Protein AF-A0A6G2G252-F1 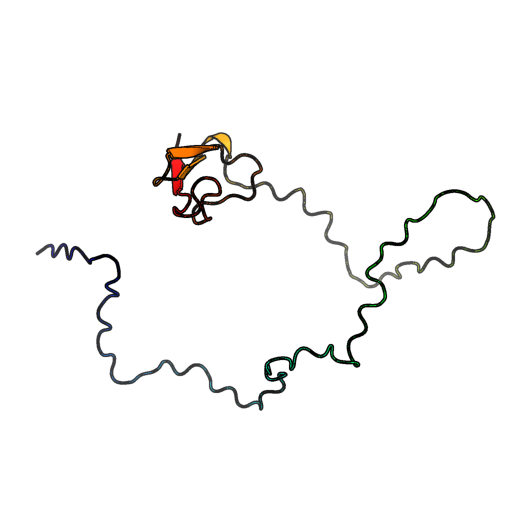(afdb_monomer)

Radius of gyration: 27.95 Å; Cα contacts (8 Å, |Δi|>4): 82; chains: 1; bounding box: 52×48×84 Å

Sequence (133 aa):
DDVDVDRERGEWPEREDVEDREPSWPVQEGEDEGFAAEPSDGSPSEDVSFGGLTPEANGHVGDDAAEEDYITAGDDGFTRAEQQGELQSDVPDDRIEFYCPNCGHARSAGASSMRAGDICPECKQGYIAERQL

Foldseek 3Di:
DDPPPPQDDPDDPDPDCPPPPPVPDPPDPDDPPDDPDDPDPPDPDPVDDPPPPDDDPPDDDDDDDDDDPDPDPDPPPPDDPDPPPPPPPPDPQQFKKKAWPVPGDIDGSPPDPADFQPQDPPPSPTTIDMDTD

pLDDT: mean 70.26, std 15.09, range [36.78, 95.38]

Structure (mmCIF, N/CA/C/O backbone):
data_AF-A0A6G2G252-F1
#
_entry.id   AF-A0A6G2G252-F1
#
loop_
_atom_site.group_PDB
_atom_site.id
_atom_site.type_symbol
_atom_site.label_atom_id
_atom_site.label_alt_id
_atom_site.label_comp_id
_atom_site.label_asym_id
_atom_site.label_entity_id
_atom_site.label_seq_id
_atom_site.pdbx_PDB_ins_code
_atom_site.Cartn_x
_atom_site.Cartn_y
_atom_site.Cartn_z
_atom_site.occupancy
_atom_site.B_iso_or_equiv
_atom_site.auth_seq_id
_atom_site.auth_comp_id
_atom_site.auth_asym_id
_atom_site.auth_atom_id
_atom_sit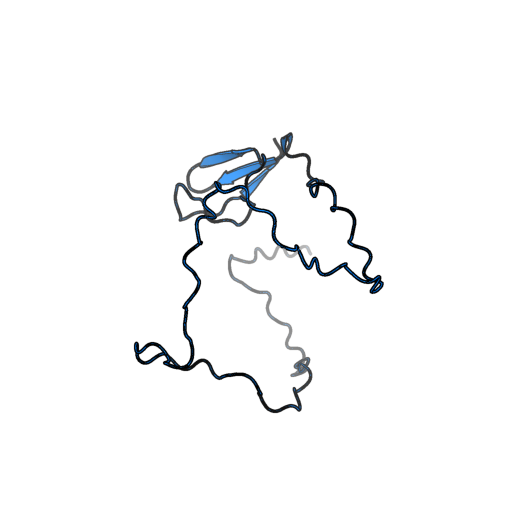e.pdbx_PDB_model_num
ATOM 1 N N . ASP A 1 1 ? 19.399 -8.507 35.196 1.00 37.41 1 ASP A N 1
ATOM 2 C CA . ASP A 1 1 ? 19.218 -7.193 34.574 1.00 37.41 1 ASP A CA 1
ATOM 3 C C . ASP A 1 1 ? 18.579 -7.347 33.222 1.00 37.41 1 ASP A C 1
ATOM 5 O O . ASP A 1 1 ? 19.231 -7.773 32.281 1.00 37.41 1 ASP A O 1
ATOM 9 N N . ASP A 1 2 ? 17.280 -7.091 33.203 1.00 49.53 2 ASP A N 1
ATOM 10 C CA . ASP A 1 2 ? 16.422 -7.051 32.029 1.00 49.53 2 ASP A CA 1
ATOM 11 C C . ASP A 1 2 ? 16.175 -5.558 31.779 1.00 49.53 2 ASP A C 1
ATOM 13 O O . ASP A 1 2 ? 15.489 -4.904 32.566 1.00 49.53 2 ASP A O 1
ATOM 17 N N . VAL A 1 3 ? 16.878 -4.979 30.805 1.00 53.50 3 VAL A N 1
ATOM 18 C CA . VAL A 1 3 ? 16.642 -3.595 30.375 1.00 53.50 3 VAL A CA 1
ATOM 19 C C . VAL A 1 3 ? 15.645 -3.636 29.231 1.00 53.50 3 VAL A C 1
ATOM 21 O O . VAL A 1 3 ? 16.008 -3.708 28.058 1.00 53.50 3 VAL A O 1
ATOM 24 N N . ASP A 1 4 ? 14.374 -3.615 29.612 1.00 55.97 4 ASP A N 1
ATOM 25 C CA . ASP A 1 4 ? 13.265 -3.224 28.753 1.00 55.97 4 ASP A CA 1
ATOM 26 C C . ASP A 1 4 ? 13.489 -1.755 28.347 1.00 55.97 4 ASP A C 1
ATOM 28 O O . ASP A 1 4 ? 13.180 -0.816 29.081 1.00 55.97 4 ASP A O 1
ATOM 32 N N . VAL A 1 5 ? 14.178 -1.551 27.222 1.00 61.38 5 VAL A N 1
ATOM 33 C CA . VAL A 1 5 ? 14.267 -0.238 26.578 1.00 61.38 5 VAL A CA 1
ATOM 34 C C . VAL A 1 5 ? 13.034 -0.128 25.697 1.00 61.38 5 VAL A C 1
ATOM 36 O O . VAL A 1 5 ? 13.040 -0.599 24.555 1.00 61.38 5 VAL A O 1
ATOM 39 N N . ASP A 1 6 ? 11.980 0.457 26.258 1.00 62.41 6 ASP A N 1
ATOM 40 C CA . ASP A 1 6 ? 10.805 0.937 25.533 1.00 62.41 6 ASP A CA 1
ATOM 41 C C . ASP A 1 6 ? 11.290 1.996 24.524 1.00 62.41 6 ASP A C 1
ATOM 43 O O . ASP A 1 6 ? 11.473 3.168 24.848 1.00 62.41 6 ASP A O 1
ATOM 47 N N . ARG A 1 7 ? 11.665 1.541 23.320 1.00 68.06 7 ARG A N 1
ATOM 48 C CA . ARG A 1 7 ? 12.143 2.405 22.234 1.00 68.06 7 ARG A CA 1
ATOM 49 C C . ARG A 1 7 ? 10.936 3.097 21.626 1.00 68.06 7 ARG A C 1
ATOM 51 O O . ARG A 1 7 ? 10.055 2.444 21.060 1.00 68.06 7 ARG A O 1
ATOM 58 N N . GLU A 1 8 ? 10.899 4.415 21.734 1.00 68.69 8 GLU A N 1
ATOM 59 C CA . GLU A 1 8 ? 9.803 5.221 21.218 1.00 68.69 8 GLU A CA 1
ATOM 60 C C . GLU A 1 8 ? 9.723 5.186 19.680 1.00 68.69 8 GLU A C 1
ATOM 62 O O . GLU A 1 8 ? 10.671 4.878 18.950 1.00 68.69 8 GLU A O 1
ATOM 67 N N . ARG A 1 9 ? 8.519 5.435 19.153 1.00 53.22 9 ARG A N 1
ATOM 68 C CA . ARG A 1 9 ? 8.210 5.295 17.725 1.00 53.22 9 ARG A CA 1
ATOM 69 C C . ARG A 1 9 ? 9.029 6.292 16.900 1.00 53.22 9 ARG A C 1
ATOM 71 O O . ARG A 1 9 ? 8.669 7.459 16.803 1.00 53.22 9 ARG A O 1
ATOM 78 N N . GLY A 1 10 ? 10.061 5.787 16.230 1.00 68.75 10 GLY A N 1
ATOM 79 C CA . GLY A 1 10 ? 10.962 6.573 15.382 1.00 68.75 10 GLY A CA 1
ATOM 80 C C . GLY A 1 10 ? 12.410 6.585 15.867 1.00 68.75 10 GLY A C 1
ATOM 81 O O . GLY A 1 10 ? 13.280 7.034 15.121 1.00 68.75 10 GLY A O 1
ATOM 82 N N . GLU A 1 11 ? 12.684 6.045 17.056 1.00 68.19 11 GLU A N 1
ATOM 83 C CA . GLU A 1 11 ? 14.046 5.867 17.546 1.00 68.19 11 GLU A CA 1
ATOM 84 C C . GLU A 1 11 ? 14.673 4.621 16.941 1.00 68.19 11 GLU A C 1
ATOM 86 O O . GLU A 1 11 ? 14.455 3.478 17.349 1.00 68.19 11 GLU A O 1
ATOM 91 N N . TRP A 1 12 ? 15.460 4.873 15.901 1.00 78.50 12 TRP A N 1
ATOM 92 C CA . TRP A 1 12 ? 16.399 3.895 15.392 1.00 78.50 12 TRP A CA 1
ATOM 93 C C . TRP A 1 12 ? 17.449 3.609 16.468 1.00 78.50 12 TRP A C 1
ATOM 95 O O . TRP A 1 12 ? 17.872 4.544 17.150 1.00 78.50 12 TRP A O 1
ATOM 105 N N . PRO A 1 13 ? 17.883 2.345 16.628 1.00 75.75 13 PRO A N 1
ATOM 106 C CA . PRO A 1 13 ? 18.950 2.017 17.560 1.00 75.75 13 PRO A CA 1
ATOM 107 C C . PRO A 1 13 ? 20.163 2.906 17.288 1.00 75.75 13 PRO A C 1
ATOM 109 O O . PRO A 1 13 ? 20.517 3.144 16.128 1.00 75.75 13 PRO A O 1
ATOM 112 N N . GLU A 1 14 ? 20.782 3.396 18.361 1.00 70.56 14 GLU A N 1
ATOM 113 C CA . GLU A 1 14 ? 22.064 4.079 18.268 1.00 70.56 14 GLU A CA 1
ATOM 114 C C . GLU A 1 14 ? 23.019 3.134 17.539 1.00 70.56 14 GLU A C 1
ATOM 116 O O . GLU A 1 14 ? 23.230 1.997 17.968 1.00 70.56 14 GLU A O 1
ATOM 121 N N . ARG A 1 15 ? 23.528 3.558 16.376 1.00 65.31 15 ARG A N 1
ATOM 122 C CA . ARG A 1 15 ? 24.598 2.804 15.731 1.00 65.31 15 ARG A CA 1
ATOM 123 C C . ARG A 1 15 ? 25.773 2.880 16.684 1.00 65.31 15 ARG A C 1
ATOM 125 O O . ARG A 1 15 ? 26.266 3.972 16.940 1.00 65.31 15 ARG A O 1
ATOM 132 N N . GLU A 1 16 ? 26.203 1.736 17.195 1.00 65.62 16 GLU A N 1
ATOM 133 C CA . GLU A 1 16 ? 27.529 1.619 17.780 1.00 65.62 16 GLU A CA 1
ATOM 134 C C . GLU A 1 16 ? 28.514 2.176 16.744 1.00 65.62 16 GLU A C 1
ATOM 136 O O . GLU A 1 16 ? 28.471 1.759 15.580 1.00 65.62 16 GLU A O 1
ATOM 141 N N . ASP A 1 17 ? 29.321 3.169 17.131 1.00 60.88 17 ASP A N 1
ATOM 142 C CA . ASP A 1 17 ? 30.335 3.789 16.279 1.00 60.88 17 ASP A CA 1
ATOM 143 C C . ASP A 1 17 ? 31.384 2.735 15.897 1.00 60.88 17 ASP A C 1
ATOM 145 O O . ASP A 1 17 ? 32.455 2.616 16.495 1.00 60.88 17 ASP A O 1
ATOM 149 N N . VAL A 1 18 ? 31.055 1.915 14.903 1.00 62.06 18 VAL A N 1
ATOM 150 C CA . VAL A 1 18 ? 32.017 1.098 14.182 1.00 62.06 18 VAL A CA 1
ATOM 151 C C . VAL A 1 18 ? 32.929 2.087 13.474 1.00 62.06 18 VAL A C 1
ATOM 153 O O . VAL A 1 18 ? 32.520 2.672 12.477 1.00 62.06 18 VAL A O 1
ATOM 156 N N . GLU A 1 19 ? 34.109 2.341 14.058 1.00 59.97 19 GLU A N 1
ATOM 157 C CA . GLU A 1 19 ? 35.181 3.182 13.503 1.00 59.97 19 GLU A CA 1
ATOM 158 C C . GLU A 1 19 ? 35.132 3.167 11.980 1.00 59.97 19 GLU A C 1
ATOM 160 O O . GLU A 1 19 ? 35.503 2.144 11.407 1.00 59.97 19 GLU A O 1
ATOM 165 N N . ASP A 1 20 ? 34.617 4.256 11.391 1.00 58.53 20 ASP A N 1
ATOM 166 C CA . ASP A 1 20 ? 34.551 4.609 9.966 1.00 58.53 20 ASP A CA 1
ATOM 167 C C . ASP A 1 20 ? 34.904 3.458 9.013 1.00 58.53 20 ASP A C 1
ATOM 169 O O . ASP A 1 20 ? 35.849 3.489 8.227 1.00 58.53 20 ASP A O 1
ATOM 173 N N . ARG A 1 21 ? 34.176 2.354 9.138 1.00 60.78 21 ARG A N 1
ATOM 174 C CA . ARG A 1 21 ? 34.243 1.258 8.193 1.00 60.78 21 ARG A CA 1
ATOM 175 C C . ARG A 1 21 ? 32.910 1.306 7.521 1.00 60.78 21 ARG A C 1
ATOM 177 O O . ARG A 1 21 ? 32.069 0.441 7.744 1.00 60.78 21 ARG A O 1
ATOM 184 N N . GLU A 1 22 ? 32.729 2.355 6.723 1.00 66.00 22 GLU A N 1
ATOM 185 C CA . GLU A 1 22 ? 31.787 2.302 5.625 1.00 66.00 22 GLU A CA 1
ATOM 186 C C . GLU A 1 22 ? 32.013 0.926 4.982 1.00 66.00 22 GLU A C 1
ATOM 188 O O . GLU A 1 22 ? 33.130 0.658 4.516 1.00 66.00 22 GLU A O 1
ATOM 193 N N . PRO A 1 23 ? 31.055 -0.021 5.019 1.00 62.12 23 PRO A N 1
ATOM 194 C CA . PRO A 1 23 ? 31.105 -1.112 4.071 1.00 62.12 23 PRO A CA 1
ATOM 195 C C . PRO A 1 23 ? 30.886 -0.417 2.734 1.00 62.12 23 PRO A C 1
ATOM 197 O O . PRO A 1 23 ? 29.750 -0.196 2.317 1.00 62.12 23 PRO A O 1
ATOM 200 N N . SER A 1 24 ? 31.984 0.076 2.157 1.00 72.69 24 SER A N 1
ATOM 201 C CA . SER A 1 24 ? 31.962 0.891 0.966 1.00 72.69 24 SER A CA 1
ATOM 202 C C . SER A 1 24 ? 31.408 -0.017 -0.104 1.00 72.69 24 SER A C 1
ATOM 204 O O . SER A 1 24 ? 32.030 -1.004 -0.510 1.00 72.69 24 SER A O 1
ATOM 206 N N . TRP A 1 25 ? 30.160 0.264 -0.476 1.00 82.00 25 TRP A N 1
ATOM 207 C CA . TRP A 1 25 ? 29.565 -0.332 -1.650 1.00 82.00 25 TRP A CA 1
ATOM 208 C C . TRP A 1 25 ? 30.614 -0.271 -2.758 1.00 82.00 25 TRP A C 1
ATOM 210 O O . TRP A 1 25 ? 31.283 0.761 -2.887 1.00 82.00 25 TRP A O 1
ATOM 220 N N . PRO A 1 26 ? 30.823 -1.375 -3.491 1.00 83.19 26 PRO A N 1
ATOM 221 C CA . PRO A 1 26 ? 31.862 -1.428 -4.499 1.00 83.19 26 PRO A CA 1
ATOM 222 C C . PRO A 1 26 ? 31.716 -0.217 -5.413 1.00 83.19 26 PRO A C 1
ATOM 224 O O . PRO A 1 26 ? 30.637 0.040 -5.958 1.00 83.19 26 PRO A O 1
ATOM 227 N N . VAL A 1 27 ? 32.803 0.547 -5.507 1.00 80.06 27 VAL A N 1
ATOM 228 C CA . VAL A 1 27 ? 32.865 1.738 -6.345 1.00 80.06 27 VAL A CA 1
ATOM 229 C C . VAL A 1 27 ? 32.556 1.291 -7.766 1.00 80.06 27 VAL A C 1
ATOM 231 O O . VAL A 1 27 ? 33.226 0.405 -8.294 1.00 80.06 27 VAL A O 1
ATOM 234 N N . GLN A 1 28 ? 31.517 1.867 -8.365 1.00 82.94 28 GLN A N 1
ATOM 235 C CA . GLN A 1 28 ? 31.236 1.643 -9.775 1.00 82.94 28 GLN A CA 1
ATOM 236 C C . GLN A 1 28 ? 32.350 2.330 -10.571 1.00 82.94 28 GLN A C 1
ATOM 238 O O . GLN A 1 28 ? 32.510 3.544 -10.504 1.00 82.94 28 GLN A O 1
ATOM 243 N N . GLU A 1 29 ? 33.171 1.533 -11.249 1.00 81.81 29 GLU A N 1
ATOM 244 C CA . GLU A 1 29 ? 34.296 2.001 -12.070 1.00 81.81 29 GLU A CA 1
ATOM 245 C C . GLU A 1 29 ? 33.868 2.472 -13.471 1.00 81.81 29 GLU A C 1
ATOM 247 O O . GLU A 1 29 ? 34.676 3.046 -14.197 1.00 81.81 29 GLU A O 1
ATOM 252 N N . GLY A 1 30 ? 32.604 2.237 -13.839 1.00 84.75 30 GLY A N 1
ATOM 253 C CA . GLY A 1 30 ? 32.006 2.692 -15.091 1.00 84.75 30 GLY A CA 1
ATOM 254 C C . GLY A 1 30 ? 31.490 4.127 -15.013 1.00 84.75 30 GLY A C 1
ATOM 255 O O . GLY A 1 30 ? 31.042 4.590 -13.964 1.00 84.75 30 GLY A O 1
ATOM 256 N N . GLU A 1 31 ? 31.535 4.821 -16.147 1.00 80.44 31 GLU A N 1
ATOM 257 C CA . GLU A 1 31 ? 30.825 6.085 -16.337 1.00 80.44 31 GLU A CA 1
ATOM 258 C C . GLU A 1 31 ? 29.307 5.824 -16.337 1.00 80.44 31 GLU A C 1
ATOM 260 O O . GLU A 1 31 ? 28.851 4.763 -16.764 1.00 80.44 31 GLU A O 1
ATOM 265 N N . ASP A 1 32 ? 28.517 6.767 -15.817 1.00 80.69 32 ASP A N 1
ATOM 266 C CA . ASP A 1 32 ? 27.054 6.686 -15.847 1.00 80.69 32 ASP A CA 1
ATOM 267 C C . ASP A 1 32 ? 26.572 6.821 -17.299 1.00 80.69 32 ASP A C 1
ATOM 269 O O . ASP A 1 32 ? 26.438 7.921 -17.830 1.00 80.69 32 ASP A O 1
ATOM 273 N N . GLU A 1 33 ? 26.359 5.681 -17.959 1.00 83.56 33 GLU A N 1
ATOM 274 C CA . GLU A 1 33 ? 25.764 5.599 -19.301 1.00 83.56 33 GLU A CA 1
ATOM 275 C C . GLU A 1 33 ? 24.239 5.841 -19.278 1.00 83.56 33 GLU A C 1
ATOM 277 O O . GLU A 1 33 ? 23.568 5.739 -20.309 1.00 83.56 33 GLU A O 1
ATOM 282 N N . GLY A 1 34 ? 23.667 6.128 -18.104 1.00 81.69 34 GLY A N 1
ATOM 283 C CA . GLY A 1 34 ? 22.259 6.439 -17.924 1.00 81.69 34 GLY A CA 1
ATOM 284 C C . GLY A 1 34 ? 21.880 7.833 -18.427 1.00 81.69 34 GLY A C 1
ATOM 285 O O . GLY A 1 34 ? 22.673 8.772 -18.459 1.00 81.69 34 GLY A O 1
ATOM 286 N N . PHE A 1 35 ? 20.613 7.988 -18.811 1.00 76.81 35 PHE A N 1
ATOM 287 C CA . PHE A 1 35 ?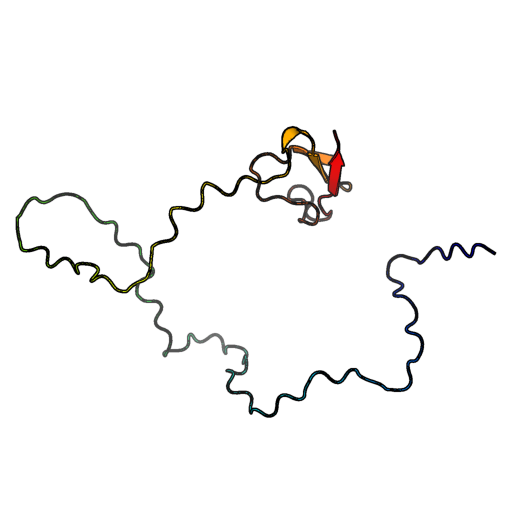 20.058 9.296 -19.149 1.00 76.81 35 PHE A CA 1
ATOM 288 C C . PHE A 1 35 ? 19.745 10.056 -17.854 1.00 76.81 35 PHE A C 1
ATOM 290 O O . PHE A 1 35 ? 18.893 9.626 -17.072 1.00 76.81 35 PHE A O 1
ATOM 297 N N . ALA A 1 36 ? 20.419 11.184 -17.619 1.00 81.50 36 ALA A N 1
ATOM 298 C CA . ALA A 1 36 ? 20.113 12.043 -16.482 1.00 81.50 36 ALA A CA 1
ATOM 299 C C . ALA A 1 36 ? 18.658 12.533 -16.581 1.00 81.50 36 ALA A C 1
ATOM 301 O O . ALA A 1 36 ? 18.232 13.059 -17.607 1.00 81.50 36 ALA A O 1
ATOM 302 N N . ALA A 1 37 ? 17.876 12.349 -15.516 1.00 78.62 37 ALA A N 1
ATOM 303 C CA . ALA A 1 37 ? 16.490 12.800 -15.483 1.00 78.62 37 ALA A CA 1
ATOM 304 C C . ALA A 1 37 ? 16.439 14.333 -15.380 1.00 78.62 37 ALA A C 1
ATOM 306 O O . ALA A 1 37 ? 16.474 14.905 -14.289 1.00 78.62 37 ALA A O 1
ATOM 307 N N . GLU A 1 38 ? 16.371 15.005 -16.522 1.00 79.69 38 GLU A N 1
ATOM 308 C CA . GLU A 1 38 ? 16.164 16.447 -16.596 1.00 79.69 38 GLU A CA 1
ATOM 309 C C . GLU A 1 38 ? 14.663 16.772 -16.474 1.00 79.69 38 GLU A C 1
ATOM 311 O O . GLU A 1 38 ? 13.818 16.038 -17.002 1.00 79.69 38 GLU A O 1
ATOM 316 N N . PRO A 1 39 ? 14.281 17.855 -15.770 1.00 75.44 39 PRO A N 1
ATOM 317 C CA . PRO A 1 39 ? 12.895 18.298 -15.751 1.00 75.44 39 PRO A CA 1
ATOM 318 C C . PRO A 1 39 ? 12.472 18.671 -17.175 1.00 75.44 39 PRO A C 1
ATOM 320 O O . PRO A 1 39 ? 13.080 19.528 -17.811 1.00 75.44 39 PRO A O 1
ATOM 323 N N . SER A 1 40 ? 11.420 18.026 -17.678 1.00 70.69 40 SER A N 1
ATOM 324 C CA . SER A 1 40 ? 10.849 18.363 -18.982 1.00 70.69 40 SER A CA 1
ATOM 325 C C . SER A 1 40 ? 10.363 19.818 -18.980 1.00 70.69 40 SER A C 1
ATOM 327 O O . SER A 1 40 ? 9.616 20.219 -18.088 1.00 70.69 40 SER A O 1
ATOM 329 N N . ASP A 1 41 ? 10.725 20.586 -20.011 1.00 75.94 41 ASP A N 1
ATOM 330 C CA . ASP A 1 41 ? 10.282 21.977 -20.240 1.00 75.94 41 ASP A CA 1
ATOM 331 C C . ASP A 1 41 ? 8.780 22.074 -20.609 1.00 75.94 41 ASP A C 1
ATOM 333 O O . ASP A 1 41 ? 8.287 23.091 -21.087 1.00 75.94 41 ASP A O 1
ATOM 337 N N . GLY A 1 42 ? 8.017 20.989 -20.428 1.00 68.69 42 GLY A N 1
ATOM 338 C CA . GLY A 1 42 ? 6.595 20.902 -20.768 1.00 68.69 42 GLY A CA 1
ATOM 339 C C . GLY A 1 42 ? 6.317 20.729 -22.263 1.00 68.69 42 GLY A C 1
ATOM 340 O O . GLY A 1 42 ? 5.159 20.588 -22.654 1.00 68.69 42 GLY A O 1
ATOM 341 N N . SER A 1 43 ? 7.363 20.698 -23.089 1.00 70.25 43 SER A N 1
ATOM 342 C CA . SER A 1 43 ? 7.283 20.378 -24.512 1.00 70.25 43 SER A CA 1
ATOM 343 C C . SER A 1 43 ? 7.482 18.868 -24.703 1.00 70.25 43 SER A C 1
ATOM 345 O O . SER A 1 43 ? 8.450 18.323 -24.164 1.00 70.25 43 SER A O 1
ATOM 347 N N . PRO A 1 44 ? 6.586 18.164 -25.420 1.00 69.19 44 PRO A N 1
ATOM 348 C CA . PRO A 1 44 ? 6.789 16.752 -25.725 1.00 69.19 44 PRO A CA 1
ATOM 349 C C . PRO A 1 44 ? 8.061 16.601 -26.562 1.00 69.19 44 PRO A C 1
ATOM 351 O O . PRO A 1 44 ? 8.256 17.339 -27.522 1.00 69.19 44 PRO A O 1
ATOM 354 N N . SER A 1 45 ? 8.929 15.659 -26.207 1.00 66.00 45 SER A N 1
ATOM 355 C CA . SER A 1 45 ? 10.117 15.356 -26.999 1.00 66.00 45 SER A CA 1
ATOM 356 C C . SER A 1 45 ? 9.691 14.839 -28.378 1.00 66.00 45 SER A C 1
ATOM 358 O O . SER A 1 45 ? 9.037 13.805 -28.481 1.00 66.00 45 SER A O 1
ATOM 360 N N . GLU A 1 46 ? 10.077 15.537 -29.450 1.00 68.00 46 GLU A N 1
ATOM 361 C CA . GLU A 1 46 ? 9.772 15.147 -30.841 1.00 68.00 46 GLU A CA 1
ATOM 362 C C . GLU A 1 46 ? 10.366 13.786 -31.264 1.00 68.00 46 GLU A C 1
ATOM 364 O O . GLU A 1 46 ? 10.003 13.260 -32.314 1.00 68.00 46 GLU A O 1
ATOM 369 N N . ASP A 1 47 ? 11.240 13.201 -30.440 1.00 66.62 47 ASP A N 1
ATOM 370 C CA . ASP A 1 47 ? 11.846 11.879 -30.643 1.00 66.62 47 ASP A CA 1
ATOM 371 C C . ASP A 1 47 ? 10.949 10.716 -30.167 1.00 66.62 47 ASP A C 1
ATOM 373 O O . ASP A 1 47 ? 11.070 9.590 -30.646 1.00 66.62 47 ASP A O 1
ATOM 377 N N . VAL A 1 48 ? 9.986 10.976 -29.271 1.00 68.88 48 VAL A N 1
ATOM 378 C CA . VAL A 1 48 ? 9.070 9.946 -28.752 1.00 68.88 48 VAL A CA 1
ATOM 379 C C . VAL A 1 48 ? 7.679 10.097 -29.364 1.00 68.88 48 VAL A C 1
ATOM 381 O O . VAL A 1 48 ? 6.841 10.887 -28.931 1.00 68.88 48 VAL A O 1
ATOM 384 N N . SER A 1 49 ? 7.404 9.307 -30.401 1.00 71.88 49 SER A N 1
ATOM 385 C CA . SER A 1 49 ? 6.082 9.265 -31.027 1.00 71.88 49 SER A CA 1
ATOM 386 C C . SER A 1 49 ? 5.220 8.170 -30.391 1.00 71.88 49 SER A C 1
ATOM 388 O O . SER A 1 49 ? 5.434 6.984 -30.623 1.00 71.88 49 SER A O 1
ATOM 390 N N . PHE A 1 50 ? 4.204 8.556 -29.615 1.00 68.75 50 PHE A N 1
ATOM 391 C CA . PHE A 1 50 ? 3.211 7.636 -29.030 1.00 68.75 50 PHE A CA 1
ATOM 392 C C . PHE A 1 50 ? 2.111 7.230 -30.036 1.00 68.75 50 PHE A C 1
ATOM 394 O O . PHE A 1 50 ? 0.934 7.108 -29.689 1.00 68.75 50 PHE A O 1
ATOM 401 N N . GLY A 1 51 ? 2.469 7.057 -31.310 1.00 69.25 51 GLY A N 1
ATOM 402 C CA . GLY A 1 51 ? 1.561 6.544 -32.334 1.00 69.25 51 GLY A CA 1
ATOM 403 C C . GLY A 1 51 ? 1.390 5.031 -32.187 1.00 69.25 51 GLY A C 1
ATOM 404 O O . GLY A 1 51 ? 2.377 4.306 -32.208 1.00 69.25 51 GLY A O 1
ATOM 405 N N . GLY A 1 52 ? 0.150 4.553 -32.036 1.00 62.44 52 GLY A N 1
ATOM 406 C CA . GLY A 1 52 ? -0.166 3.115 -31.956 1.00 62.44 52 GLY A CA 1
ATOM 407 C C . GLY A 1 52 ? -0.846 2.647 -30.663 1.00 62.44 52 GLY A C 1
ATOM 408 O O . GLY A 1 52 ? -1.136 1.465 -30.529 1.00 62.44 52 GLY A O 1
ATOM 409 N N . LEU A 1 53 ? -1.152 3.548 -29.721 1.00 64.75 53 LEU A N 1
ATOM 410 C CA . LEU A 1 53 ? -1.887 3.201 -28.489 1.00 64.75 53 LEU A CA 1
ATOM 411 C C . LEU A 1 53 ? -3.415 3.178 -28.656 1.00 64.75 53 LEU A C 1
ATOM 413 O O . LEU A 1 53 ? -4.148 2.976 -27.689 1.00 64.75 53 LEU A O 1
ATOM 417 N N . THR A 1 54 ? -3.916 3.393 -29.871 1.00 68.50 54 THR A N 1
ATOM 418 C CA . THR A 1 54 ? -5.323 3.167 -30.198 1.00 68.50 54 THR A CA 1
ATOM 419 C C . THR A 1 54 ? -5.514 1.683 -30.503 1.00 68.50 54 THR A C 1
ATOM 421 O O . THR A 1 54 ? -4.984 1.234 -31.519 1.00 68.50 54 THR A O 1
ATOM 424 N N . PRO A 1 55 ? -6.246 0.910 -29.679 1.00 62.41 55 PRO A N 1
ATOM 425 C CA . PRO A 1 55 ? -6.571 -0.463 -30.036 1.00 62.41 55 PRO A CA 1
ATOM 426 C C . PRO A 1 55 ? -7.371 -0.459 -31.345 1.00 62.41 55 PRO A C 1
ATOM 428 O O . PRO A 1 55 ? -8.462 0.114 -31.402 1.00 62.41 55 PRO A O 1
ATOM 431 N N . GLU A 1 56 ? -6.835 -1.078 -32.400 1.00 62.28 56 GLU A N 1
ATOM 432 C CA . GLU A 1 56 ? -7.646 -1.454 -33.555 1.00 62.28 56 GLU A CA 1
ATOM 433 C C . GLU A 1 56 ? -8.679 -2.467 -33.061 1.00 62.28 56 GLU A C 1
ATOM 435 O O . GLU A 1 56 ? -8.355 -3.557 -32.589 1.00 62.28 56 GLU A O 1
ATOM 440 N N . ALA A 1 57 ? -9.953 -2.085 -33.104 1.00 57.44 57 ALA A N 1
ATOM 441 C CA . ALA A 1 57 ? -11.024 -3.049 -32.968 1.00 57.44 57 ALA A CA 1
ATOM 442 C C . ALA A 1 57 ? -10.948 -3.953 -34.203 1.00 57.44 57 ALA A C 1
ATOM 444 O O . ALA A 1 57 ? -11.409 -3.553 -35.271 1.00 57.44 57 ALA A O 1
ATOM 445 N N . ASN A 1 58 ? -10.348 -5.142 -34.072 1.00 50.69 58 ASN A N 1
ATOM 446 C CA . ASN A 1 58 ? -10.402 -6.187 -35.093 1.00 50.69 58 ASN A CA 1
ATOM 447 C C . ASN A 1 58 ? -11.872 -6.540 -35.351 1.00 50.69 58 ASN A C 1
ATOM 449 O O . ASN A 1 58 ? -12.466 -7.399 -34.694 1.00 50.69 58 ASN A O 1
ATOM 453 N N . GLY A 1 59 ? -12.471 -5.822 -36.297 1.00 45.03 59 GLY A N 1
ATOM 454 C CA . GLY A 1 59 ? -13.795 -6.081 -36.817 1.00 45.03 59 GLY A CA 1
ATOM 455 C C . GLY A 1 59 ? -13.776 -7.425 -37.521 1.00 45.03 59 GLY A C 1
ATOM 456 O O . GLY A 1 59 ? -13.235 -7.565 -38.611 1.00 45.03 59 GLY A O 1
ATOM 457 N N . HIS A 1 60 ? -14.373 -8.424 -36.887 1.00 50.16 60 HIS A N 1
ATOM 458 C CA . HIS A 1 60 ? -14.760 -9.642 -37.571 1.00 50.16 60 HIS A CA 1
ATOM 459 C C . HIS A 1 60 ? -15.843 -9.310 -38.610 1.00 50.16 60 HIS A C 1
ATOM 461 O O . HIS A 1 60 ? -16.906 -8.823 -38.227 1.00 50.16 60 HIS A O 1
ATOM 467 N N . VAL A 1 61 ? -15.547 -9.554 -39.895 1.00 45.84 61 VAL A N 1
ATOM 468 C CA . VAL A 1 61 ? -16.406 -10.149 -40.948 1.00 45.84 61 VAL A CA 1
ATOM 469 C C . VAL A 1 61 ? -15.661 -10.062 -42.291 1.00 45.84 61 VAL A C 1
ATOM 471 O O . VAL A 1 61 ? -15.327 -8.968 -42.737 1.00 45.84 61 VAL A O 1
ATOM 474 N N . GLY A 1 62 ? -15.463 -11.205 -42.957 1.00 36.78 62 GLY A N 1
ATOM 475 C CA . GLY A 1 62 ? -15.045 -11.259 -44.362 1.00 36.78 62 GLY A CA 1
ATOM 476 C C . GLY A 1 62 ? -14.251 -12.512 -44.722 1.00 36.78 62 GLY A C 1
ATOM 477 O O . GLY A 1 62 ? -13.035 -12.507 -44.627 1.00 36.78 62 GLY A O 1
ATOM 478 N N . ASP A 1 63 ? -14.958 -13.567 -45.119 1.00 50.12 63 ASP A N 1
ATOM 479 C CA . ASP A 1 63 ? -14.438 -14.756 -45.804 1.00 50.12 63 ASP A CA 1
ATOM 480 C C . ASP A 1 63 ? -13.784 -14.340 -47.138 1.00 50.12 63 ASP A C 1
ATOM 482 O O . ASP A 1 63 ? -14.492 -13.882 -48.031 1.00 50.12 63 ASP A O 1
ATOM 486 N N . ASP A 1 64 ? -12.455 -14.437 -47.253 1.00 38.66 64 ASP A N 1
ATOM 487 C CA . ASP A 1 64 ? -11.750 -14.630 -48.530 1.00 38.66 64 ASP A CA 1
ATOM 488 C C . ASP A 1 64 ? -10.350 -15.209 -48.260 1.00 38.66 64 ASP A C 1
ATOM 490 O O . ASP A 1 64 ? -9.576 -14.701 -47.447 1.00 38.66 64 ASP A O 1
ATOM 494 N N . ALA A 1 65 ? -10.063 -16.337 -48.901 1.00 53.00 65 ALA A N 1
ATOM 495 C CA . ALA A 1 65 ? -8.838 -17.099 -48.746 1.00 53.00 65 ALA A CA 1
ATOM 496 C C . ALA A 1 65 ? -7.657 -16.404 -49.442 1.00 53.00 65 ALA A C 1
ATOM 498 O O . ALA A 1 65 ? -7.601 -16.370 -50.670 1.00 53.00 65 ALA A O 1
ATOM 499 N N . ALA A 1 66 ? -6.669 -15.949 -48.671 1.00 46.41 66 ALA A N 1
ATOM 500 C CA . ALA A 1 66 ? -5.348 -15.603 -49.189 1.00 46.41 66 ALA A CA 1
ATOM 501 C C . ALA A 1 66 ? -4.269 -15.888 -48.130 1.00 46.41 66 ALA A C 1
ATOM 503 O O . ALA A 1 66 ? -4.148 -15.179 -47.138 1.00 46.41 66 ALA A O 1
ATOM 504 N N . GLU A 1 67 ? -3.539 -16.981 -48.368 1.00 50.41 67 GLU A N 1
ATOM 505 C CA . GLU A 1 67 ? -2.161 -17.263 -47.936 1.00 50.41 67 GLU A CA 1
ATOM 506 C C . GLU A 1 67 ? -1.710 -16.741 -46.556 1.00 50.41 67 GLU A C 1
ATOM 508 O O . GLU A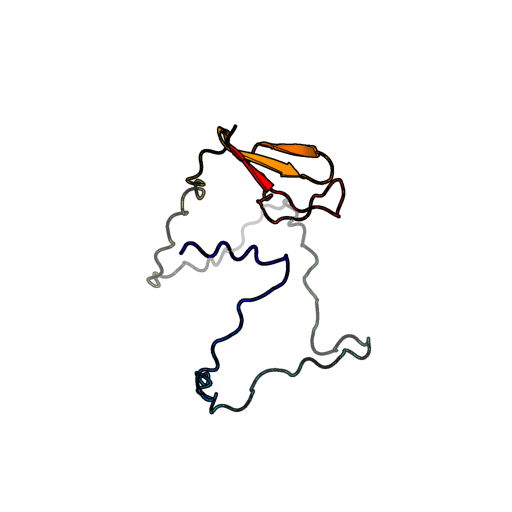 1 67 ? -0.993 -15.753 -46.426 1.00 50.41 67 GLU A O 1
ATOM 513 N N . GLU A 1 68 ? -2.058 -17.489 -45.507 1.00 48.25 68 GLU A N 1
ATOM 514 C CA . GLU A 1 68 ? -1.395 -17.394 -44.205 1.00 48.25 68 GLU A CA 1
ATOM 515 C C . GLU A 1 68 ? 0.059 -17.890 -44.331 1.00 48.25 68 GLU A C 1
ATOM 517 O O . GLU A 1 68 ? 0.318 -19.093 -44.298 1.00 48.25 68 GLU A O 1
ATOM 522 N N . ASP A 1 69 ? 1.023 -16.974 -44.460 1.00 46.75 69 ASP A N 1
ATOM 523 C CA . ASP A 1 69 ? 2.422 -17.261 -44.126 1.00 46.75 69 ASP A CA 1
ATOM 524 C C . ASP A 1 69 ? 2.551 -17.228 -42.598 1.00 46.75 69 ASP A C 1
ATOM 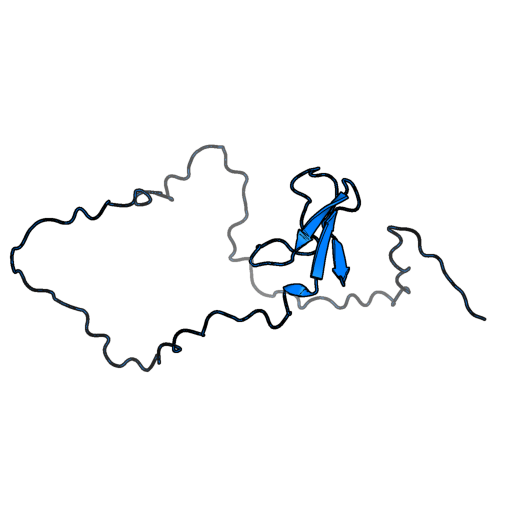526 O O . ASP A 1 69 ? 2.850 -16.210 -41.971 1.00 46.75 69 ASP A O 1
ATOM 530 N N . TYR A 1 70 ? 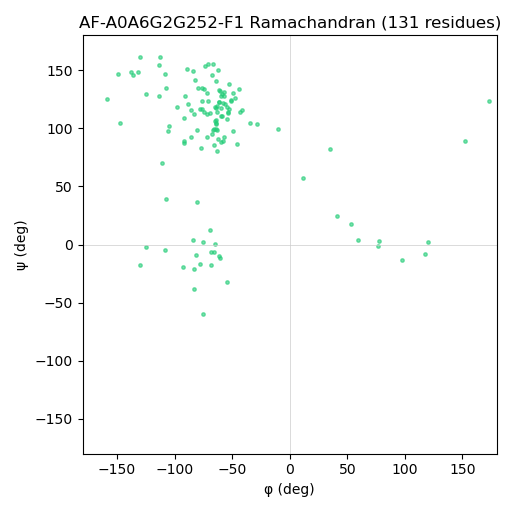2.209 -18.349 -41.967 1.00 51.56 70 TYR A N 1
ATOM 531 C CA . TYR A 1 70 ? 2.458 -18.548 -40.550 1.00 51.56 70 TYR A CA 1
ATOM 532 C C . TYR A 1 70 ? 3.966 -18.716 -40.353 1.00 51.56 70 TYR A C 1
ATOM 534 O O . TYR A 1 70 ? 4.584 -19.633 -40.899 1.00 51.56 70 TYR A O 1
ATOM 542 N N . ILE A 1 71 ? 4.569 -17.877 -39.506 1.00 58.75 71 ILE A N 1
ATOM 543 C CA . ILE A 1 71 ? 5.885 -18.185 -38.947 1.00 58.75 71 ILE A CA 1
ATOM 544 C C . ILE A 1 71 ? 5.694 -19.452 -38.112 1.00 58.75 71 ILE A C 1
ATOM 546 O O . ILE A 1 71 ? 5.208 -19.413 -36.982 1.00 58.75 71 ILE A O 1
ATOM 550 N N . THR A 1 72 ? 6.030 -20.604 -38.691 1.00 54.50 72 THR A N 1
ATOM 551 C CA . THR A 1 72 ? 6.243 -21.821 -37.912 1.00 54.50 72 THR A CA 1
ATOM 552 C C . THR A 1 72 ? 7.311 -21.480 -36.894 1.00 54.50 72 THR A C 1
ATOM 554 O O . THR A 1 72 ? 8.411 -21.087 -37.281 1.00 54.50 72 THR A O 1
ATOM 557 N N . ALA A 1 73 ? 6.978 -21.612 -35.609 1.00 58.97 73 ALA A N 1
ATOM 558 C CA . ALA A 1 73 ? 7.967 -21.670 -34.549 1.00 58.97 73 ALA A CA 1
ATOM 559 C C . ALA A 1 73 ? 8.900 -22.836 -34.890 1.00 58.97 73 ALA A C 1
ATOM 561 O O . ALA A 1 73 ? 8.588 -24.003 -34.650 1.00 58.97 73 ALA A O 1
ATOM 562 N N . GLY A 1 74 ? 9.985 -22.519 -35.593 1.00 48.88 74 GLY A N 1
ATOM 563 C CA . GLY A 1 74 ? 11.095 -23.425 -35.760 1.00 48.88 74 GLY A CA 1
ATOM 564 C C . GLY A 1 74 ? 11.581 -23.746 -34.363 1.00 48.88 74 GLY A C 1
ATOM 565 O O . GLY A 1 74 ? 11.739 -22.834 -33.566 1.00 48.88 74 GLY A O 1
ATOM 566 N N . ASP A 1 75 ? 11.731 -25.037 -34.098 1.00 58.06 75 ASP A N 1
ATOM 567 C CA . ASP A 1 75 ? 12.253 -25.639 -32.877 1.00 58.06 75 ASP A CA 1
ATOM 568 C C . ASP A 1 75 ? 13.530 -24.916 -32.416 1.00 58.06 75 ASP A C 1
ATOM 570 O O . ASP A 1 75 ? 14.648 -25.264 -32.792 1.00 58.06 75 ASP A O 1
ATOM 574 N N . ASP A 1 76 ? 13.360 -23.846 -31.648 1.00 55.41 76 ASP A N 1
ATOM 575 C CA . ASP A 1 76 ? 14.424 -23.019 -31.106 1.00 55.41 76 ASP A CA 1
ATOM 576 C C . ASP A 1 76 ? 14.550 -23.262 -29.607 1.00 55.41 76 ASP A C 1
ATOM 578 O O . ASP A 1 76 ? 14.785 -22.342 -28.850 1.00 55.41 76 ASP A O 1
ATOM 582 N N . GLY A 1 77 ? 14.418 -24.510 -29.144 1.00 58.25 77 GLY A N 1
ATOM 583 C CA . GLY A 1 77 ? 14.868 -24.931 -27.808 1.00 58.25 77 GLY A CA 1
ATOM 584 C C . GLY A 1 77 ? 14.253 -24.206 -26.599 1.00 58.25 77 GLY A C 1
ATOM 585 O O . GLY A 1 77 ? 14.631 -24.503 -25.464 1.00 58.25 77 GLY A O 1
ATOM 586 N N . PHE A 1 78 ? 13.303 -23.293 -26.793 1.00 51.97 78 PHE A N 1
ATOM 587 C CA . PHE A 1 78 ? 12.556 -22.659 -25.721 1.00 51.97 78 PHE A CA 1
ATOM 588 C C . PHE A 1 78 ? 11.301 -23.485 -25.472 1.00 51.97 78 PHE A C 1
ATOM 590 O O . PHE A 1 78 ? 10.238 -23.259 -26.050 1.00 51.97 78 PHE A O 1
ATOM 597 N N . THR A 1 79 ? 11.414 -24.470 -24.582 1.00 67.06 79 THR A N 1
ATOM 598 C CA . THR A 1 79 ? 10.233 -25.133 -24.031 1.00 67.06 79 THR A CA 1
ATOM 599 C C . THR A 1 79 ? 9.385 -24.066 -23.349 1.00 67.06 79 THR A C 1
ATOM 601 O O . THR A 1 79 ? 9.782 -23.515 -22.319 1.00 67.06 79 THR A O 1
ATOM 604 N N . ARG A 1 80 ? 8.220 -23.748 -23.924 1.00 63.91 80 ARG A N 1
ATOM 605 C CA . ARG A 1 80 ? 7.214 -22.912 -23.265 1.00 63.91 80 ARG A CA 1
ATOM 606 C C . ARG A 1 80 ? 6.950 -23.542 -21.903 1.00 63.91 80 ARG A C 1
ATOM 608 O O . ARG A 1 80 ? 6.495 -24.681 -21.851 1.00 63.91 80 ARG A O 1
ATOM 615 N N . ALA A 1 81 ? 7.265 -22.823 -20.825 1.00 66.75 81 ALA A N 1
ATOM 616 C CA . ALA A 1 81 ? 6.875 -23.245 -19.490 1.00 66.75 81 ALA A CA 1
ATOM 617 C C . ALA A 1 81 ? 5.365 -23.480 -19.538 1.00 66.75 81 ALA A C 1
ATOM 619 O O . ALA A 1 81 ? 4.599 -22.553 -19.826 1.00 66.75 81 ALA A O 1
ATOM 620 N N . GLU A 1 82 ? 4.961 -24.741 -19.386 1.00 59.22 82 GLU A N 1
ATOM 621 C CA . GLU A 1 82 ? 3.557 -25.109 -19.322 1.00 59.22 82 GLU A CA 1
ATOM 622 C C . GLU A 1 82 ? 2.905 -24.184 -18.307 1.00 59.22 82 GLU A C 1
ATOM 624 O O . GLU A 1 82 ? 3.485 -23.938 -17.248 1.00 59.22 82 GLU A O 1
ATOM 629 N N . GLN A 1 83 ? 1.779 -23.595 -18.720 1.00 59.28 83 GLN A N 1
ATOM 630 C CA . GLN A 1 83 ? 1.026 -22.582 -17.992 1.00 59.28 83 GLN A CA 1
ATOM 631 C C . GLN A 1 83 ? 1.131 -22.871 -16.502 1.00 59.28 83 GLN A C 1
ATOM 633 O O . GLN A 1 83 ? 0.560 -23.856 -16.036 1.00 59.28 83 GLN A O 1
ATOM 638 N N . GLN A 1 84 ? 1.945 -22.074 -15.802 1.00 58.69 84 GLN A N 1
ATOM 639 C CA . GLN A 1 84 ? 2.105 -22.194 -14.364 1.00 58.69 84 GLN A CA 1
ATOM 640 C C . GLN A 1 84 ? 0.691 -22.106 -13.817 1.00 58.69 84 GLN A C 1
ATOM 642 O O . GLN A 1 84 ? 0.051 -21.063 -13.967 1.00 58.69 84 GLN A O 1
ATOM 647 N N . GLY A 1 85 ? 0.174 -23.243 -13.338 1.00 56.34 85 GLY A N 1
ATOM 648 C CA . GLY A 1 85 ? -1.176 -23.332 -12.814 1.00 56.34 85 GLY A CA 1
ATOM 649 C C . GLY A 1 85 ? -1.362 -22.162 -11.869 1.00 56.34 85 GLY A C 1
ATOM 650 O O . GLY A 1 85 ? -0.481 -21.933 -11.040 1.00 56.34 85 GLY A O 1
ATOM 651 N N . GLU A 1 86 ? -2.421 -21.388 -12.121 1.00 61.91 86 GLU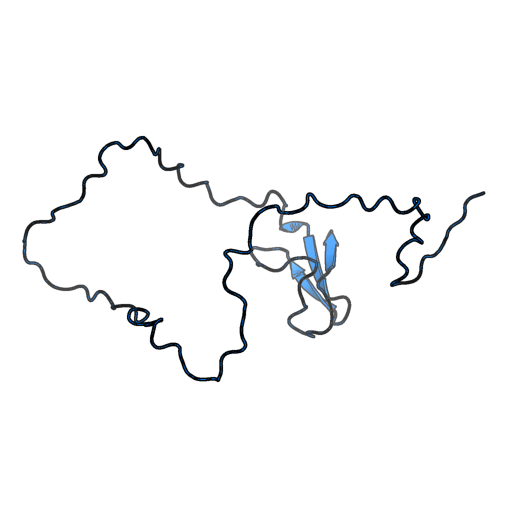 A N 1
ATOM 652 C CA . GLU A 1 86 ? -2.967 -20.320 -11.278 1.00 61.91 86 GLU A CA 1
ATOM 653 C C . GLU A 1 86 ? -2.303 -20.344 -9.904 1.00 61.91 86 GLU A C 1
ATOM 655 O O . GLU A 1 86 ? -2.611 -21.230 -9.112 1.00 61.91 86 GLU A O 1
ATOM 660 N N . LEU A 1 87 ? -1.309 -19.463 -9.695 1.00 57.94 87 LEU A N 1
ATOM 661 C CA . LEU A 1 87 ? -0.468 -19.429 -8.498 1.00 57.94 87 LEU A CA 1
ATOM 662 C C . LEU A 1 87 ? -1.380 -19.474 -7.273 1.00 57.94 87 LEU A C 1
ATOM 664 O O . LEU A 1 87 ? -1.967 -18.462 -6.891 1.00 57.94 87 LEU A O 1
ATOM 668 N N . GLN A 1 88 ? -1.550 -20.668 -6.705 1.00 54.69 88 GLN A N 1
ATOM 669 C CA . GLN A 1 88 ? -2.418 -20.852 -5.561 1.00 54.69 88 GLN A CA 1
ATOM 670 C C . GLN A 1 88 ? -1.693 -20.199 -4.396 1.00 54.69 88 GLN A C 1
ATOM 672 O O . GLN A 1 88 ? -0.614 -20.637 -3.998 1.00 54.69 88 GLN A O 1
ATOM 677 N N . SER A 1 89 ? -2.253 -19.102 -3.893 1.00 59.91 89 SER A N 1
ATOM 678 C CA . SER A 1 89 ? -1.808 -18.514 -2.638 1.00 59.91 89 SER A CA 1
ATOM 679 C C . SER A 1 89 ? -1.847 -19.612 -1.573 1.00 59.91 89 SER A C 1
ATOM 681 O O . SER A 1 89 ? -2.918 -20.104 -1.237 1.00 59.91 89 SER A O 1
ATOM 683 N N . ASP A 1 90 ? -0.681 -20.004 -1.050 1.00 57.53 90 ASP A N 1
ATOM 684 C CA . ASP A 1 90 ? -0.527 -21.059 -0.026 1.00 57.53 90 ASP A CA 1
ATOM 685 C C . ASP A 1 90 ? -1.170 -20.672 1.324 1.00 57.53 90 ASP A C 1
ATOM 687 O O . ASP A 1 90 ? -1.271 -21.464 2.258 1.00 57.53 90 ASP A O 1
ATOM 691 N N . VAL A 1 91 ? -1.637 -19.426 1.433 1.00 59.06 91 VAL A N 1
ATOM 692 C CA . VAL A 1 91 ? -2.329 -18.906 2.604 1.00 59.06 91 VAL A CA 1
ATOM 693 C C . VAL A 1 91 ? -3.819 -19.247 2.494 1.00 59.06 91 VAL A C 1
ATOM 695 O O . VAL A 1 91 ? -4.477 -18.737 1.586 1.00 59.06 91 VAL A O 1
ATOM 698 N N . PRO A 1 92 ? -4.381 -20.069 3.404 1.00 59.31 92 PRO A N 1
ATOM 699 C CA . PRO A 1 92 ? -5.815 -20.313 3.456 1.00 59.31 92 PRO A CA 1
ATOM 700 C C . PRO A 1 92 ? -6.526 -19.003 3.792 1.00 59.31 92 PRO A C 1
ATOM 702 O O . PRO A 1 92 ? -6.522 -18.530 4.930 1.00 59.31 92 PRO A O 1
ATOM 705 N N . ASP A 1 93 ? -7.114 -18.434 2.753 1.00 60.75 93 ASP A N 1
ATOM 706 C CA . ASP A 1 93 ? -7.769 -17.138 2.716 1.00 60.75 93 ASP A CA 1
ATOM 707 C C . ASP A 1 93 ? -8.866 -16.976 3.790 1.00 60.75 93 ASP A C 1
ATOM 709 O O . ASP A 1 93 ? -9.012 -15.919 4.404 1.00 60.75 93 ASP A O 1
ATOM 713 N N . ASP A 1 94 ? -9.542 -18.077 4.133 1.00 67.38 94 ASP A N 1
ATOM 714 C CA . ASP A 1 94 ? -10.651 -18.116 5.093 1.00 67.38 94 ASP A CA 1
ATOM 715 C C . ASP A 1 94 ? -10.253 -17.854 6.558 1.00 67.38 94 ASP A C 1
ATOM 717 O O . ASP A 1 94 ? -11.120 -17.804 7.432 1.00 67.38 94 ASP A O 1
ATOM 721 N N . ARG A 1 95 ? -8.954 -17.744 6.869 1.00 72.94 95 ARG A N 1
ATOM 722 C CA . ARG A 1 95 ? -8.458 -17.602 8.254 1.00 72.94 95 ARG A CA 1
ATOM 723 C C . ARG A 1 95 ? -7.931 -16.213 8.589 1.00 72.94 95 ARG A C 1
ATOM 725 O O . ARG A 1 95 ? -7.548 -15.988 9.737 1.00 72.94 95 ARG A O 1
ATOM 732 N N . ILE A 1 96 ? -7.872 -15.308 7.613 1.00 84.12 96 ILE A N 1
ATOM 733 C CA . ILE A 1 96 ? -7.262 -13.988 7.783 1.00 84.12 96 ILE A CA 1
ATOM 734 C C . ILE A 1 96 ? -8.263 -12.899 7.399 1.00 84.12 96 ILE A C 1
ATOM 736 O O . ILE A 1 96 ? -8.862 -12.919 6.323 1.00 84.12 96 ILE A O 1
ATOM 740 N N . GLU A 1 97 ? -8.422 -11.920 8.287 1.00 88.88 97 GLU A N 1
ATOM 741 C CA . GLU A 1 97 ? -9.210 -10.718 8.045 1.00 88.88 97 GLU A CA 1
ATOM 742 C C . GLU A 1 97 ? -8.305 -9.483 8.018 1.00 88.88 97 GLU A C 1
ATOM 744 O O . GLU A 1 97 ? -7.534 -9.219 8.946 1.00 88.88 97 GLU A O 1
ATOM 749 N N . PHE A 1 98 ? -8.433 -8.697 6.954 1.00 90.56 98 PHE A N 1
ATOM 750 C CA . PHE A 1 98 ? -7.789 -7.403 6.805 1.00 90.56 98 PHE A CA 1
ATOM 751 C C . PHE A 1 98 ? -8.671 -6.314 7.398 1.00 90.56 98 PHE A C 1
ATOM 753 O O . PHE A 1 98 ? -9.798 -6.111 6.943 1.00 90.56 98 PHE A O 1
ATOM 760 N N . TYR A 1 99 ? -8.161 -5.575 8.381 1.00 93.00 99 TYR A N 1
ATOM 761 C CA . TYR A 1 99 ? -8.897 -4.516 9.061 1.00 93.00 99 TYR A CA 1
ATOM 762 C C . TYR A 1 99 ? -8.099 -3.213 9.176 1.00 93.00 99 TYR A C 1
ATOM 764 O O . TYR A 1 99 ? -6.880 -3.207 9.296 1.00 93.00 99 TYR A O 1
ATOM 772 N N . CYS A 1 100 ? -8.784 -2.073 9.164 1.00 95.19 100 CYS A N 1
ATOM 773 C CA . CYS A 1 100 ? -8.192 -0.765 9.402 1.00 95.19 100 CYS A CA 1
ATOM 774 C C . CYS A 1 100 ? -8.405 -0.353 10.869 1.00 95.19 100 CYS A C 1
ATOM 776 O O . CYS A 1 100 ? -9.551 -0.124 11.264 1.00 95.19 100 CYS A O 1
ATOM 778 N N . PRO A 1 101 ? -7.344 -0.153 11.669 1.00 93.69 101 PRO A N 1
ATOM 779 C CA . PRO A 1 101 ? -7.467 0.290 13.056 1.00 93.69 101 PRO A CA 1
ATOM 780 C C . PRO A 1 101 ? -7.969 1.738 13.197 1.00 93.69 101 PRO A C 1
ATOM 782 O O . PRO A 1 101 ? -8.434 2.110 14.267 1.00 93.69 101 PRO A O 1
ATOM 785 N N . ASN A 1 102 ? -7.904 2.555 12.139 1.00 94.88 102 ASN A N 1
ATOM 786 C CA . ASN A 1 102 ? -8.318 3.962 12.192 1.00 94.88 102 ASN A CA 1
ATOM 787 C C . ASN A 1 102 ? -9.835 4.161 12.021 1.00 94.88 102 ASN A C 1
ATOM 789 O O . ASN A 1 102 ? -10.424 5.026 12.656 1.00 94.88 102 ASN A O 1
ATOM 793 N N . CYS A 1 103 ? -10.476 3.377 11.147 1.00 95.38 103 CYS A N 1
ATOM 794 C CA . CYS A 1 103 ? -11.901 3.543 10.817 1.00 95.38 103 CYS A CA 1
ATOM 795 C C . CYS A 1 103 ? -12.748 2.281 11.016 1.00 95.38 103 CYS A C 1
ATOM 797 O O . CYS A 1 103 ? -13.954 2.319 10.798 1.00 95.38 103 CYS A O 1
ATOM 799 N N . GLY A 1 104 ? -12.136 1.165 11.422 1.00 91.62 104 GLY A N 1
ATOM 800 C CA . GLY A 1 104 ? -12.834 -0.094 11.686 1.00 91.62 104 GLY A CA 1
ATOM 801 C C . GLY A 1 104 ? -13.224 -0.891 10.439 1.00 91.62 104 GLY A C 1
ATOM 802 O O . GLY A 1 104 ? -13.840 -1.942 10.574 1.00 91.62 104 GLY A O 1
ATOM 803 N N . HIS A 1 105 ? -12.865 -0.427 9.237 1.00 90.31 105 HIS A N 1
ATOM 804 C CA . HIS A 1 105 ? -13.124 -1.151 7.991 1.00 90.31 105 HIS A CA 1
ATOM 805 C C . HIS A 1 105 ? -12.494 -2.546 8.022 1.00 90.31 105 HIS A C 1
ATOM 807 O O . HIS A 1 105 ? -11.296 -2.622 8.263 1.00 90.31 105 HIS A O 1
ATOM 813 N N . ALA A 1 106 ? -13.241 -3.617 7.737 1.00 90.31 106 ALA A N 1
ATOM 814 C CA . ALA A 1 106 ? -12.729 -4.990 7.730 1.00 90.31 106 ALA A CA 1
ATOM 815 C C . ALA A 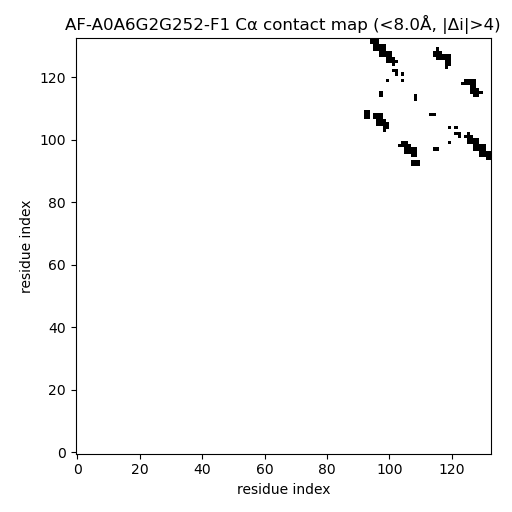1 106 ? -13.225 -5.795 6.514 1.00 90.31 106 ALA A C 1
ATOM 817 O O . ALA A 1 106 ? -14.330 -5.553 6.022 1.00 90.31 106 ALA A O 1
ATOM 818 N N . ARG A 1 107 ? -12.392 -6.702 5.988 1.00 84.38 107 ARG A N 1
ATOM 819 C CA . ARG A 1 107 ? -12.701 -7.612 4.864 1.00 84.38 107 ARG A CA 1
ATOM 820 C C . ARG A 1 107 ? -11.929 -8.920 5.012 1.00 84.38 107 ARG A C 1
ATOM 822 O O . ARG A 1 107 ? -10.783 -8.901 5.449 1.00 84.38 107 ARG A O 1
ATOM 829 N N . SER A 1 108 ? -12.524 -10.026 4.576 1.00 80.38 108 SER A N 1
ATOM 830 C CA . SER A 1 108 ? -11.822 -11.304 4.402 1.00 80.38 108 SER A CA 1
ATOM 831 C C . SER A 1 108 ? -10.716 -11.180 3.350 1.00 80.38 108 SER A C 1
ATOM 833 O O . SER A 1 108 ? -10.858 -10.390 2.412 1.00 80.38 108 SER A O 1
ATOM 835 N N . ALA A 1 109 ? -9.646 -11.968 3.486 1.00 72.31 109 ALA A 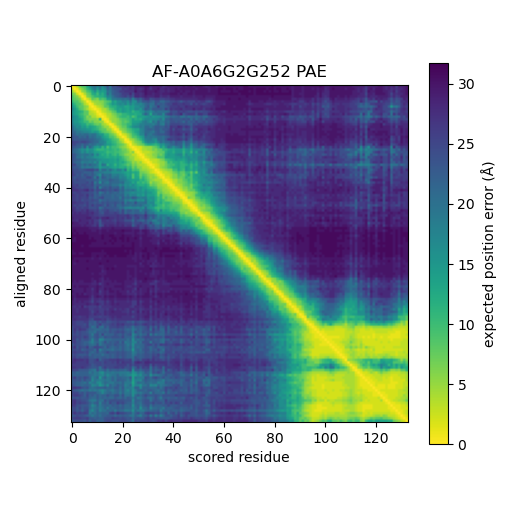N 1
ATOM 836 C CA . ALA A 1 109 ? -8.504 -11.943 2.569 1.00 72.31 109 ALA A CA 1
ATOM 837 C C . ALA A 1 109 ? -8.845 -12.284 1.096 1.00 72.31 109 ALA A C 1
ATOM 839 O O . ALA A 1 109 ? -8.063 -11.967 0.199 1.00 72.31 109 ALA A O 1
ATOM 840 N N . GLY A 1 110 ? -10.058 -12.797 0.852 1.00 70.56 110 GLY A N 1
ATOM 841 C CA . GLY A 1 110 ? -10.580 -13.319 -0.415 1.00 70.56 110 GLY A CA 1
ATOM 842 C C . GLY A 1 110 ? -10.237 -12.530 -1.650 1.00 70.56 110 GLY A C 1
ATOM 843 O O . GLY A 1 110 ? -10.728 -11.413 -1.793 1.00 70.56 110 GLY A O 1
ATOM 844 N N . ALA A 1 111 ? -9.463 -13.153 -2.552 1.00 58.38 111 ALA A N 1
ATOM 845 C CA . ALA A 1 111 ? -9.207 -12.771 -3.954 1.00 58.38 111 ALA A CA 1
ATOM 846 C C . ALA A 1 111 ? -9.011 -11.262 -4.198 1.00 58.38 111 ALA A C 1
ATOM 848 O O . ALA A 1 111 ? -9.255 -10.744 -5.290 1.00 58.38 111 ALA A O 1
ATOM 849 N N . SER A 1 112 ? -8.593 -10.540 -3.168 1.00 62.44 112 SER A N 1
ATOM 850 C CA . SER A 1 112 ? -8.476 -9.100 -3.180 1.00 62.44 112 SER A CA 1
ATOM 851 C C . SER A 1 112 ? -6.993 -8.787 -3.216 1.00 62.44 112 SER A C 1
ATOM 853 O O . SER A 1 112 ? -6.198 -9.371 -2.490 1.00 62.44 112 SER A O 1
ATOM 855 N N . SER A 1 113 ? -6.591 -7.856 -4.081 1.00 73.88 113 SER A N 1
ATOM 856 C CA . SER A 1 113 ? -5.193 -7.410 -4.160 1.00 73.88 113 SER A CA 1
ATOM 857 C C . SER A 1 113 ? -4.717 -6.695 -2.883 1.00 73.88 113 SER A C 1
ATOM 859 O O . SER A 1 113 ? -3.585 -6.224 -2.846 1.00 73.88 113 SER A O 1
ATOM 861 N N . MET A 1 114 ? -5.579 -6.566 -1.872 1.00 81.25 114 MET A N 1
ATOM 862 C CA . MET A 1 114 ? -5.312 -5.832 -0.647 1.00 81.25 114 MET A CA 1
ATOM 863 C C . MET A 1 114 ? -4.466 -6.667 0.305 1.00 81.25 114 MET A C 1
ATOM 865 O O . MET A 1 114 ? -4.756 -7.840 0.529 1.00 81.25 114 MET A O 1
ATOM 869 N N . ARG A 1 115 ? -3.445 -6.053 0.893 1.00 88.12 115 ARG A N 1
ATOM 870 C CA . ARG A 1 115 ? -2.542 -6.689 1.856 1.00 88.12 115 ARG A CA 1
ATOM 871 C C . ARG A 1 115 ? -2.393 -5.835 3.110 1.00 88.12 115 ARG A C 1
ATOM 873 O O . ARG A 1 115 ? -2.668 -4.633 3.109 1.00 88.12 115 ARG A O 1
ATOM 880 N N . ALA A 1 116 ? -1.933 -6.455 4.195 1.00 90.62 116 ALA A N 1
ATOM 881 C CA . ALA A 1 116 ? -1.459 -5.706 5.350 1.00 90.62 116 ALA A CA 1
ATOM 882 C C . ALA A 1 116 ? -0.333 -4.752 4.907 1.00 90.62 116 ALA A C 1
ATOM 884 O O . ALA A 1 116 ? 0.577 -5.150 4.182 1.00 90.62 116 ALA A O 1
ATOM 885 N N . GLY A 1 117 ? -0.424 -3.486 5.312 1.00 91.00 117 GLY A N 1
ATOM 886 C CA . GLY A 1 117 ? 0.463 -2.413 4.855 1.00 91.00 117 GLY A CA 1
ATOM 887 C C . GLY A 1 117 ? -0.093 -1.543 3.722 1.00 91.00 117 GLY A C 1
ATOM 888 O O . GLY A 1 117 ? 0.433 -0.451 3.515 1.00 91.00 117 GLY A O 1
ATOM 889 N N . ASP A 1 118 ? -1.180 -1.936 3.050 1.00 93.19 118 ASP A N 1
ATOM 890 C CA . ASP A 1 118 ? -1.849 -1.056 2.084 1.00 93.19 118 ASP A CA 1
ATOM 891 C C . ASP A 1 118 ? -2.578 0.106 2.778 1.00 93.19 118 ASP A C 1
ATOM 893 O O . ASP A 1 118 ? -2.994 0.022 3.938 1.00 93.19 118 ASP A O 1
ATOM 897 N N . ILE A 1 119 ? -2.781 1.207 2.050 1.00 94.56 119 ILE A N 1
ATOM 898 C CA . ILE A 1 119 ? -3.575 2.350 2.518 1.00 94.56 119 ILE A CA 1
ATOM 899 C C . ILE A 1 119 ? -5.060 1.977 2.538 1.00 94.56 119 ILE A C 1
ATOM 901 O O . ILE A 1 119 ? -5.619 1.508 1.546 1.00 94.56 119 ILE A O 1
ATOM 905 N N . CYS A 1 120 ? -5.734 2.242 3.659 1.00 93.62 120 CYS A N 1
ATOM 906 C CA . CYS A 1 120 ? -7.166 2.009 3.792 1.00 93.62 120 CYS A CA 1
ATOM 907 C C . CYS A 1 120 ? -7.951 2.854 2.774 1.00 93.62 120 CYS A C 1
ATOM 909 O O . CYS A 1 120 ? -7.866 4.082 2.824 1.00 93.62 120 CYS A O 1
ATOM 911 N N . PRO A 1 121 ? -8.776 2.255 1.897 1.00 90.25 121 PRO A N 1
ATOM 912 C CA . PRO A 1 121 ? -9.483 3.021 0.871 1.00 90.25 121 PRO A CA 1
ATOM 913 C C . PRO A 1 121 ? -10.710 3.773 1.406 1.00 90.25 121 PRO A C 1
ATOM 915 O O . PRO A 1 121 ? -11.157 4.705 0.743 1.00 90.25 121 PRO A O 1
ATOM 918 N N . GLU A 1 122 ? -11.215 3.425 2.598 1.00 93.38 122 GLU A N 1
ATOM 919 C CA . GLU A 1 122 ? -12.315 4.157 3.240 1.00 93.38 122 GLU A CA 1
ATOM 920 C C . GLU A 1 122 ? -11.814 5.480 3.821 1.00 93.38 122 GLU A C 1
ATOM 922 O O . GLU A 1 122 ? -12.247 6.558 3.420 1.00 93.38 122 GLU A O 1
ATOM 927 N N . CYS A 1 123 ? -10.859 5.417 4.756 1.00 94.62 123 CYS A N 1
ATOM 928 C CA . CYS A 1 123 ? -10.404 6.615 5.454 1.00 94.62 123 CYS A CA 1
ATOM 929 C C . CYS A 1 123 ? -9.193 7.290 4.813 1.00 94.62 123 CYS A C 1
ATOM 931 O O . CYS A 1 123 ? -8.956 8.447 5.124 1.00 94.62 123 CYS A O 1
ATOM 933 N N . LYS A 1 124 ? -8.414 6.607 3.960 1.00 93.75 124 LYS A N 1
ATOM 934 C CA . LYS A 1 124 ? -7.173 7.108 3.324 1.00 93.75 124 LYS A CA 1
ATOM 935 C C . LYS A 1 124 ? -6.122 7.661 4.294 1.00 93.75 124 LYS A C 1
ATOM 937 O O . LYS A 1 124 ? -5.249 8.422 3.894 1.00 93.75 124 LYS A O 1
ATOM 942 N N . GLN A 1 125 ? -6.233 7.328 5.575 1.00 92.94 125 GLN A N 1
ATOM 943 C CA . GLN A 1 125 ? -5.404 7.878 6.655 1.00 92.94 125 GLN A CA 1
ATOM 944 C C . GLN A 1 125 ? -4.804 6.784 7.546 1.00 92.94 125 GLN A C 1
ATOM 946 O O . GLN A 1 125 ? -3.855 7.039 8.276 1.00 92.94 125 GLN A O 1
ATOM 951 N N . GLY A 1 126 ? -5.354 5.568 7.497 1.00 91.38 126 GLY A N 1
ATOM 952 C CA . GLY A 1 126 ? -4.836 4.409 8.215 1.00 91.38 126 GLY A CA 1
ATOM 953 C C . GLY A 1 126 ? -4.306 3.356 7.253 1.00 91.38 126 GLY A C 1
ATOM 954 O O . GLY A 1 126 ? -4.770 3.261 6.117 1.00 91.38 126 GLY A O 1
ATOM 955 N N . TYR A 1 127 ? -3.377 2.542 7.734 1.00 94.69 127 TYR A N 1
ATOM 956 C CA . TYR A 1 127 ? -2.912 1.351 7.031 1.00 94.69 127 TYR A CA 1
ATOM 957 C C . TYR A 1 127 ? -3.770 0.144 7.406 1.00 94.69 127 TYR A C 1
ATOM 959 O O . TYR A 1 127 ? -4.339 0.093 8.499 1.00 94.69 127 TYR A O 1
ATOM 967 N N . ILE A 1 128 ? -3.898 -0.803 6.487 1.00 94.12 128 ILE A N 1
ATOM 968 C CA . ILE A 1 128 ? -4.565 -2.081 6.717 1.00 94.12 128 ILE A CA 1
ATOM 969 C C . ILE A 1 128 ? -3.653 -2.979 7.566 1.00 94.12 128 ILE A C 1
ATOM 971 O O . ILE A 1 128 ? -2.460 -3.094 7.296 1.00 94.12 128 ILE A O 1
ATOM 975 N N . ALA A 1 129 ? -4.220 -3.610 8.589 1.00 93.25 129 ALA A N 1
ATOM 976 C CA . ALA A 1 129 ? -3.601 -4.629 9.428 1.00 93.25 129 ALA A CA 1
ATOM 977 C C . ALA A 1 129 ? -4.295 -5.980 9.202 1.00 93.25 129 ALA A C 1
ATOM 979 O O . ALA A 1 129 ? -5.421 -6.025 8.709 1.00 93.25 129 ALA A O 1
ATOM 980 N N . GLU A 1 130 ? -3.646 -7.076 9.575 1.00 89.75 130 GLU A N 1
ATOM 981 C CA . GLU A 1 130 ? -4.219 -8.423 9.515 1.00 89.75 130 GLU A CA 1
ATOM 982 C C . GLU A 1 130 ? -4.520 -8.960 10.914 1.00 89.75 130 GLU A C 1
ATOM 984 O O . GLU A 1 130 ? -3.816 -8.659 11.882 1.00 89.75 130 GLU A O 1
ATOM 989 N N . ARG A 1 131 ? -5.581 -9.760 11.026 1.00 87.00 131 ARG A N 1
ATOM 990 C CA . ARG A 1 131 ? -5.870 -10.564 12.215 1.00 87.00 131 ARG A CA 1
ATOM 991 C C . ARG A 1 131 ? -6.339 -11.954 11.821 1.00 87.00 131 ARG A C 1
ATOM 993 O O . ARG A 1 131 ? -6.992 -12.128 10.794 1.00 87.00 131 ARG A O 1
ATOM 1000 N N . GLN A 1 132 ? -6.012 -12.924 12.664 1.00 83.50 132 GLN A N 1
ATOM 1001 C CA . GLN A 1 132 ? -6.583 -14.263 12.573 1.00 83.50 132 GLN A CA 1
ATOM 1002 C C . GLN A 1 132 ? -8.015 -14.227 13.115 1.00 83.50 132 GLN A C 1
ATOM 1004 O O . GLN A 1 132 ? -8.262 -13.589 14.144 1.00 83.50 132 GLN A O 1
ATOM 1009 N N . LEU A 1 133 ? -8.934 -14.861 12.384 1.00 71.19 133 LEU A N 1
ATOM 1010 C CA . LEU A 1 133 ? -10.330 -15.052 12.792 1.00 71.19 133 LEU A CA 1
ATOM 1011 C C . LEU A 1 133 ? -10.463 -16.103 13.902 1.00 71.19 133 LEU A C 1
ATOM 1013 O O . LEU A 1 133 ? -9.701 -17.098 13.875 1.00 71.19 133 LEU A O 1
#

Solvent-accessible surface area (backbone atoms only — not comparable to full-atom values): 9642 Å² total; per-residue (Å²): 140,85,82,84,73,84,68,57,97,84,64,69,77,80,74,75,85,64,76,91,62,71,82,67,69,80,77,75,87,68,79,83,87,67,82,79,88,68,84,73,89,80,63,82,61,90,84,66,74,84,78,78,82,68,83,77,78,84,72,87,82,81,95,75,94,73,84,84,84,69,83,71,83,65,91,71,86,71,77,74,75,69,78,75,68,76,81,71,71,88,64,71,42,93,46,36,34,40,30,21,86,74,77,67,52,69,43,67,45,62,100,47,97,74,49,67,72,39,72,26,85,86,74,68,77,31,49,25,38,73,44,76,113

Secondary structure (DSSP, 8-state):
--------TT-PPPPP--TT---------S---SPP-PPP-SSPPTT---TT-S----------------------S------------SS-GGGEEEE-TTT--EEE-TT-S--TTSBPTTTSSSB-EEEE-

Mean predicted aligned error: 21.44 Å